Protein AF-A0A3E0B130-F1 (afdb_monomer_lite)

Sequence (179 aa):
MNNFLEVFNDELKKVQNEEQDESSQIQHDDNYLEEIERDLGKISEIYEPLIEVIKQKFDNTAEIKSPKDYKVEEEITINYKDSTAISYQLQKNKVSSNVPAAYRIRIGGKLQLPDMLVQTNDNGNYYYFEDKHTSAADTDKDDLVGIPYQDKDGVVESNQFDKVLEKHIGRLARYIGKR

Foldseek 3Di:
DDPVVVVVVVVVVVVVVVVVCVPPPPPPDPPCQQVVQVLVLCLCVVCVVVQVVCCVPFNVPWDWDDDNRGHAQGKIFTDDPRWTQKMWHKHPDQDPDPDQFRTWIDIDTDLQFFIKTWHADPVGDIAIWGDLVSRPDPVVNVVTLDDADADPVGGPDRPSSVVSVVVVVVSVVVVRVVD

Organism: NCBI:txid157227

pLDDT: mean 76.85, std 17.75, range [34.62, 97.75]

Structure (mmCIF, N/CA/C/O backbone):
data_AF-A0A3E0B130-F1
#
_entry.id   AF-A0A3E0B130-F1
#
loop_
_atom_site.group_PDB
_atom_site.id
_atom_site.type_symbol
_atom_site.label_atom_id
_atom_site.label_alt_id
_atom_site.label_comp_id
_atom_site.label_asym_id
_atom_site.label_entity_id
_atom_site.label_seq_id
_atom_site.pdbx_PDB_ins_code
_atom_site.Cartn_x
_atom_site.Cartn_y
_atom_site.Cartn_z
_atom_site.occupancy
_atom_site.B_iso_or_equiv
_atom_site.auth_seq_id
_atom_site.auth_comp_id
_atom_site.auth_asym_id
_atom_site.auth_atom_id
_atom_site.pdbx_PDB_model_num
ATOM 1 N N . MET A 1 1 ? 15.660 -22.558 -56.988 1.00 41.62 1 MET A N 1
ATOM 2 C CA . MET A 1 1 ? 16.522 -22.552 -55.787 1.00 41.62 1 MET A CA 1
ATOM 3 C C . MET A 1 1 ? 15.576 -22.350 -54.608 1.00 41.62 1 MET A C 1
ATOM 5 O O . MET A 1 1 ? 14.732 -21.473 -54.706 1.00 41.62 1 MET A O 1
ATOM 9 N N . ASN A 1 2 ? 15.541 -23.277 -53.646 1.00 42.84 2 ASN A N 1
ATOM 10 C CA . ASN A 1 2 ? 14.397 -23.461 -52.738 1.00 42.84 2 ASN A CA 1
ATOM 11 C C . ASN A 1 2 ? 14.318 -22.378 -51.646 1.00 42.84 2 ASN A C 1
ATOM 13 O O . ASN A 1 2 ? 15.066 -22.462 -50.676 1.00 42.84 2 ASN A O 1
ATOM 17 N N . ASN A 1 3 ? 13.338 -21.468 -51.745 1.00 53.72 3 ASN A N 1
ATOM 18 C CA . ASN A 1 3 ? 12.971 -20.495 -50.696 1.00 53.72 3 ASN A CA 1
ATOM 19 C C . ASN A 1 3 ? 12.739 -21.143 -49.321 1.00 53.72 3 ASN A C 1
ATOM 21 O O . ASN A 1 3 ? 12.920 -20.503 -48.295 1.00 53.72 3 ASN A O 1
ATOM 25 N N . PHE A 1 4 ? 12.373 -22.426 -49.278 1.00 49.56 4 PHE A N 1
ATOM 26 C CA . PHE A 1 4 ? 12.203 -23.162 -48.024 1.00 49.56 4 PHE A CA 1
ATOM 27 C C . PHE A 1 4 ? 13.508 -23.343 -47.243 1.00 49.56 4 PHE A C 1
ATOM 29 O O . PHE A 1 4 ? 13.470 -23.376 -46.020 1.00 49.56 4 PHE A O 1
ATOM 36 N N . LEU A 1 5 ? 14.655 -23.441 -47.926 1.00 50.84 5 LEU A N 1
ATOM 37 C CA . LEU A 1 5 ? 15.952 -23.554 -47.257 1.00 50.84 5 LEU A CA 1
ATOM 38 C C . LEU A 1 5 ? 16.376 -22.212 -46.642 1.00 50.84 5 LEU A C 1
ATOM 40 O O . LEU A 1 5 ? 17.030 -22.186 -45.609 1.00 50.84 5 LEU A O 1
ATOM 44 N N . GLU A 1 6 ? 15.990 -21.108 -47.280 1.00 50.72 6 GLU A N 1
ATOM 45 C CA . GLU A 1 6 ? 16.254 -19.746 -46.816 1.00 50.72 6 GLU A CA 1
ATOM 46 C C . GLU A 1 6 ? 15.386 -19.416 -45.597 1.00 50.72 6 GLU A C 1
ATOM 48 O O . GLU A 1 6 ? 15.919 -19.032 -44.565 1.00 50.72 6 GLU A O 1
ATOM 53 N N . VAL A 1 7 ? 14.088 -19.741 -45.650 1.00 64.31 7 VAL A N 1
ATOM 54 C CA . VAL A 1 7 ? 13.176 -19.625 -44.498 1.00 64.31 7 VAL A CA 1
ATOM 55 C C . VAL A 1 7 ? 13.618 -20.518 -43.334 1.00 64.31 7 VAL A C 1
ATOM 57 O O . VAL A 1 7 ? 13.596 -20.084 -42.189 1.00 64.31 7 VAL A O 1
ATOM 60 N N . PHE A 1 8 ? 14.060 -21.751 -43.605 1.00 65.00 8 PHE A N 1
ATOM 61 C CA . PHE A 1 8 ? 14.569 -22.643 -42.560 1.00 65.00 8 PHE A CA 1
ATOM 62 C C . PHE A 1 8 ? 15.858 -22.111 -41.921 1.00 65.00 8 PHE A C 1
ATOM 64 O O . PHE A 1 8 ? 16.000 -22.180 -40.706 1.00 65.00 8 PHE A O 1
ATOM 71 N N . ASN A 1 9 ? 16.776 -21.547 -42.713 1.00 61.12 9 ASN A N 1
ATOM 72 C CA . ASN A 1 9 ? 18.003 -20.934 -42.198 1.00 61.12 9 ASN A CA 1
ATOM 73 C C . ASN A 1 9 ? 17.741 -19.618 -41.450 1.00 61.12 9 ASN A C 1
ATOM 75 O O . ASN A 1 9 ? 18.455 -19.328 -40.494 1.00 61.12 9 ASN A O 1
ATOM 79 N N . ASP A 1 10 ? 16.736 -18.839 -41.852 1.00 57.50 10 ASP A N 1
ATOM 80 C CA . ASP A 1 10 ? 16.339 -17.615 -41.151 1.00 57.50 10 ASP A CA 1
ATOM 81 C C . ASP A 1 10 ? 15.667 -17.930 -39.811 1.00 57.50 10 ASP A C 1
ATOM 83 O O . ASP A 1 10 ? 15.975 -17.281 -38.814 1.00 57.50 10 ASP A O 1
ATOM 87 N N . GLU A 1 11 ? 14.826 -18.966 -39.743 1.00 62.62 11 GLU A N 1
ATOM 88 C CA . GLU A 1 11 ? 14.267 -19.442 -38.471 1.00 62.62 11 GLU A CA 1
ATOM 89 C C . GLU A 1 11 ? 15.340 -20.091 -37.581 1.00 62.62 11 GLU A C 1
ATOM 91 O O . GLU A 1 11 ? 15.382 -19.823 -36.385 1.00 62.62 11 GLU A O 1
ATOM 96 N N . LEU A 1 12 ? 16.291 -20.849 -38.143 1.00 56.75 12 LEU A N 1
ATOM 97 C CA . LEU A 1 12 ? 17.446 -21.358 -37.387 1.00 56.75 12 LEU A CA 1
ATOM 98 C C . LEU A 1 12 ? 18.330 -20.236 -36.841 1.00 56.75 12 LEU A C 1
ATOM 100 O O . LEU A 1 12 ? 18.796 -20.343 -35.713 1.00 56.75 12 LEU A O 1
ATOM 104 N N . LYS A 1 13 ? 18.548 -19.159 -37.605 1.00 55.53 13 LYS A N 1
ATOM 105 C CA . LYS A 1 13 ? 19.265 -17.972 -37.121 1.00 55.53 13 LYS A CA 1
ATOM 106 C C . LYS A 1 13 ? 18.501 -17.247 -36.024 1.00 55.53 13 LYS A C 1
ATOM 108 O O . LYS A 1 13 ? 19.143 -16.761 -35.106 1.00 55.53 13 LYS A O 1
ATOM 113 N N . LYS A 1 14 ? 17.168 -17.171 -36.092 1.00 54.69 14 LYS A N 1
ATOM 114 C CA . LYS A 1 14 ? 16.361 -16.598 -35.004 1.00 54.69 14 LYS A CA 1
ATOM 115 C C . LYS A 1 14 ? 16.490 -17.422 -33.732 1.00 54.69 14 LYS A C 1
ATOM 117 O O . LYS A 1 14 ? 16.806 -16.848 -32.707 1.00 54.69 14 LYS A O 1
ATOM 122 N N . VAL A 1 15 ? 16.378 -18.747 -33.818 1.00 59.00 15 VAL A N 1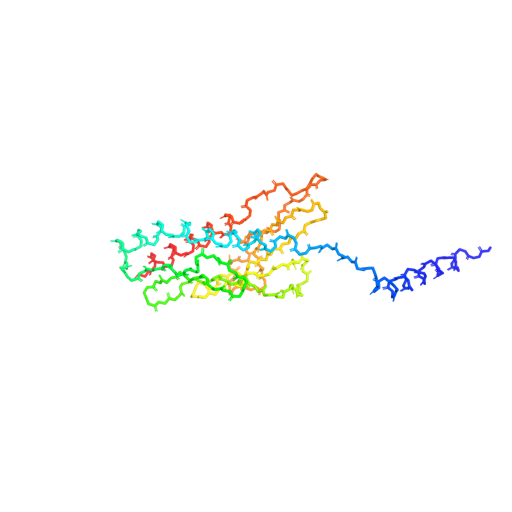
ATOM 123 C CA . VAL A 1 15 ? 16.518 -19.634 -32.649 1.00 59.00 15 VAL A CA 1
ATOM 124 C C . VAL A 1 15 ? 17.956 -19.638 -32.104 1.00 59.00 15 VAL A C 1
ATOM 126 O O . VAL A 1 15 ? 18.156 -19.605 -30.897 1.00 59.00 15 VAL A O 1
ATOM 129 N N . GLN A 1 16 ? 18.977 -19.608 -32.968 1.00 46.97 16 GLN A N 1
ATOM 130 C CA . GLN A 1 16 ? 20.384 -19.533 -32.540 1.00 46.97 16 GLN A CA 1
ATOM 131 C C . GLN A 1 16 ? 20.778 -18.155 -31.990 1.00 46.97 16 GLN A C 1
ATOM 133 O O . GLN A 1 16 ? 21.646 -18.087 -31.126 1.00 46.97 16 GLN A O 1
ATOM 138 N N . ASN A 1 17 ? 20.145 -17.075 -32.459 1.00 45.34 17 ASN A N 1
ATOM 139 C CA . ASN A 1 17 ? 20.300 -15.744 -31.874 1.00 45.34 17 ASN A CA 1
ATOM 140 C C . ASN A 1 17 ? 19.477 -15.599 -30.586 1.00 45.34 17 ASN A C 1
ATOM 142 O O . ASN A 1 17 ? 19.944 -14.942 -29.671 1.00 45.34 17 ASN A O 1
ATOM 146 N N . GLU A 1 18 ? 18.325 -16.261 -30.452 1.00 46.94 18 GLU A N 1
ATOM 147 C CA . GLU A 1 18 ? 17.565 -16.336 -29.193 1.00 46.94 18 GLU A CA 1
ATOM 148 C C . GLU A 1 18 ? 18.324 -17.130 -28.111 1.00 46.94 18 GLU A C 1
ATOM 150 O O . GLU A 1 18 ? 18.228 -16.792 -26.935 1.00 46.94 18 GLU A O 1
ATOM 155 N N . GLU A 1 19 ? 19.157 -18.109 -28.490 1.00 45.94 19 GLU A N 1
ATOM 156 C CA . GLU A 1 19 ? 20.073 -18.817 -27.575 1.00 45.94 19 GLU A CA 1
ATOM 157 C C . GLU A 1 19 ? 21.456 -18.136 -27.413 1.00 45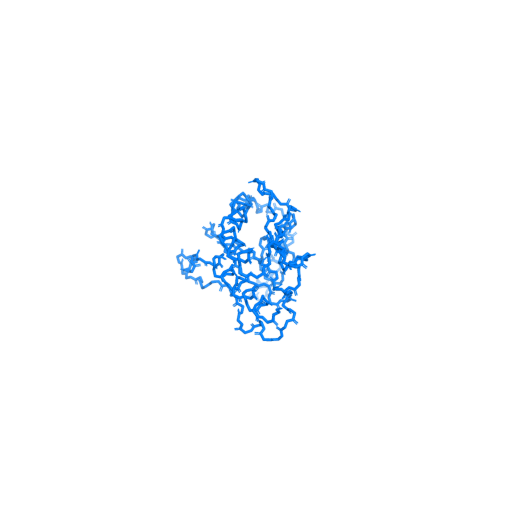.94 19 GLU A C 1
ATOM 159 O O . GLU A 1 19 ? 22.263 -18.574 -26.592 1.00 45.94 19 GLU A O 1
ATOM 164 N N . GLN A 1 20 ? 21.752 -17.053 -28.148 1.00 39.38 20 GLN A N 1
ATOM 165 C CA . GLN A 1 20 ? 22.976 -16.240 -27.977 1.00 39.38 20 GLN A CA 1
ATOM 166 C C . GLN A 1 20 ? 22.733 -14.800 -27.493 1.00 39.38 20 GLN A C 1
ATOM 168 O O . GLN A 1 20 ? 23.680 -14.151 -27.041 1.00 39.38 20 GLN A O 1
ATOM 173 N N . ASP A 1 21 ? 21.483 -14.336 -27.454 1.00 40.25 21 ASP A N 1
ATOM 174 C CA . ASP A 1 21 ? 21.069 -13.114 -26.755 1.00 40.25 21 ASP A CA 1
ATOM 175 C C . ASP A 1 21 ? 20.835 -13.337 -25.244 1.00 40.25 21 ASP A C 1
ATOM 177 O O . ASP A 1 21 ? 20.344 -12.454 -24.547 1.00 40.25 21 ASP A O 1
ATOM 181 N N . GLU A 1 22 ? 21.320 -14.451 -24.676 1.00 47.34 22 GLU A N 1
ATOM 182 C CA . GLU A 1 22 ? 21.560 -14.592 -23.226 1.00 47.34 22 GLU A CA 1
ATOM 183 C C . GLU A 1 22 ? 22.748 -13.745 -22.711 1.00 47.34 22 GLU A C 1
ATOM 185 O O . GLU A 1 22 ? 23.112 -13.812 -21.536 1.00 47.34 22 GLU A O 1
ATOM 190 N N . SER A 1 23 ? 23.357 -12.901 -23.551 1.00 41.91 23 SER A N 1
ATOM 191 C CA . SER A 1 23 ? 24.429 -11.984 -23.126 1.00 41.91 23 SER A CA 1
ATOM 192 C C . SER A 1 23 ? 24.233 -10.518 -23.509 1.00 41.91 23 SER A C 1
ATOM 194 O O . SER A 1 23 ? 25.097 -9.687 -23.217 1.00 41.91 23 SER A O 1
ATOM 196 N N . SER A 1 24 ? 23.067 -10.157 -24.041 1.00 34.62 24 SER A N 1
ATOM 197 C CA . SER A 1 24 ? 22.668 -8.758 -24.142 1.00 34.62 24 SER A CA 1
ATOM 198 C C . SER A 1 24 ? 22.059 -8.360 -22.803 1.00 34.62 24 SER A C 1
ATOM 200 O O . SER A 1 24 ? 20.857 -8.467 -22.577 1.00 34.62 24 SER A O 1
ATOM 202 N N . GLN A 1 25 ? 22.932 -7.944 -21.881 1.00 40.31 25 GLN A N 1
ATOM 203 C CA . GLN A 1 25 ? 22.560 -7.151 -20.719 1.00 40.31 25 GLN A CA 1
ATOM 204 C C . GLN A 1 25 ? 21.593 -6.050 -21.169 1.00 40.31 25 GLN A C 1
ATOM 206 O O . GLN A 1 25 ? 22.017 -4.988 -21.624 1.00 40.31 25 GLN A O 1
ATOM 211 N N . ILE A 1 26 ? 20.293 -6.261 -20.981 1.00 38.09 26 ILE A N 1
ATOM 212 C CA . ILE A 1 26 ? 19.384 -5.145 -20.777 1.00 38.09 26 ILE A CA 1
ATOM 213 C C . ILE A 1 26 ? 19.736 -4.617 -19.383 1.00 38.09 26 ILE A C 1
ATOM 215 O O . ILE A 1 26 ? 19.103 -4.937 -18.379 1.00 38.09 26 ILE A O 1
ATOM 219 N N . GLN A 1 27 ? 20.812 -3.829 -19.326 1.00 34.97 27 GLN A N 1
ATOM 220 C CA . GLN A 1 27 ? 20.980 -2.764 -18.348 1.00 34.97 27 GLN A CA 1
ATOM 221 C C . GLN A 1 27 ? 19.870 -1.734 -18.608 1.00 34.97 27 GLN A C 1
ATOM 223 O O . GLN A 1 27 ? 20.116 -0.636 -19.092 1.00 34.97 27 GLN A O 1
ATOM 228 N N . HIS A 1 28 ? 18.619 -2.091 -18.330 1.00 40.19 28 HIS A N 1
ATOM 229 C CA . HIS A 1 28 ? 17.686 -1.085 -17.858 1.00 40.19 28 HIS A CA 1
ATOM 230 C C . HIS A 1 28 ? 17.883 -1.067 -16.354 1.00 40.19 28 HIS A C 1
ATOM 232 O O . HIS A 1 28 ? 17.372 -1.931 -15.639 1.00 40.19 28 HIS A O 1
ATOM 238 N N . ASP A 1 29 ? 18.753 -0.140 -15.942 1.00 42.09 29 ASP A N 1
ATOM 239 C CA . ASP A 1 29 ? 18.993 0.246 -14.559 1.00 42.09 29 ASP A CA 1
ATOM 240 C C . ASP A 1 29 ? 17.698 0.170 -13.749 1.00 42.09 29 ASP A C 1
ATOM 242 O O . ASP A 1 29 ? 16.627 0.578 -14.208 1.00 42.09 29 ASP A O 1
ATOM 246 N N . ASP A 1 30 ? 17.825 -0.346 -12.531 1.00 54.00 30 ASP A N 1
ATOM 247 C CA . ASP A 1 30 ? 16.811 -0.396 -11.480 1.00 54.00 30 ASP A CA 1
ATOM 248 C C . ASP A 1 30 ? 16.406 1.023 -11.014 1.00 54.00 30 ASP A C 1
ATOM 250 O O . ASP A 1 30 ? 16.545 1.381 -9.848 1.00 54.00 30 ASP A O 1
ATOM 254 N N . ASN A 1 31 ? 15.921 1.860 -11.932 1.00 64.50 31 ASN A N 1
ATOM 255 C CA . ASN A 1 31 ? 15.886 3.316 -11.792 1.00 64.50 31 ASN A CA 1
ATOM 256 C C . ASN A 1 31 ? 14.533 3.876 -11.320 1.00 64.50 31 ASN A C 1
ATOM 258 O O . ASN A 1 31 ? 14.314 5.074 -11.432 1.00 64.50 31 ASN A O 1
ATOM 262 N N . TYR A 1 32 ? 13.616 3.019 -10.851 1.00 79.00 32 TYR A N 1
ATOM 263 C CA . TYR A 1 32 ? 12.341 3.444 -10.244 1.00 79.00 32 TYR A CA 1
ATOM 264 C C . TYR A 1 32 ? 12.165 2.960 -8.807 1.00 79.00 32 TYR A C 1
ATOM 266 O O . TYR A 1 32 ? 11.128 3.212 -8.199 1.00 79.00 32 TYR A O 1
ATOM 274 N N . LEU A 1 33 ? 13.132 2.218 -8.255 1.00 86.00 33 LEU A N 1
ATOM 275 C CA . LEU A 1 33 ? 12.994 1.676 -6.905 1.00 86.00 33 LEU A CA 1
ATOM 276 C C . LEU A 1 33 ? 12.857 2.802 -5.876 1.00 86.00 33 LEU A C 1
ATOM 278 O O . LEU A 1 33 ? 11.989 2.730 -5.013 1.00 86.00 33 LEU A O 1
ATOM 282 N N . GLU A 1 34 ? 13.671 3.852 -5.996 1.00 88.25 34 GLU A N 1
ATOM 283 C CA . GLU A 1 34 ? 13.630 5.001 -5.089 1.00 88.25 34 GLU A CA 1
ATOM 284 C C . GLU A 1 34 ? 12.319 5.786 -5.211 1.00 88.25 34 GLU A C 1
ATOM 286 O O . GLU A 1 34 ? 11.783 6.271 -4.212 1.00 88.25 34 GLU A O 1
ATOM 291 N N . GLU A 1 35 ? 11.779 5.912 -6.421 1.00 88.88 35 GLU A N 1
ATOM 292 C CA . GLU A 1 35 ? 10.482 6.525 -6.684 1.00 88.88 35 GLU A CA 1
ATOM 293 C C . GLU A 1 35 ? 9.347 5.701 -6.073 1.00 88.88 35 GLU A C 1
ATOM 295 O O . GLU A 1 35 ? 8.502 6.259 -5.376 1.00 88.88 35 GLU A O 1
ATOM 300 N N . ILE A 1 36 ? 9.363 4.377 -6.253 1.00 90.12 36 ILE A N 1
ATOM 301 C CA . ILE A 1 36 ? 8.359 3.470 -5.685 1.00 90.12 36 ILE A CA 1
ATOM 302 C C . ILE A 1 36 ? 8.435 3.470 -4.154 1.00 90.12 36 ILE A C 1
ATOM 304 O O . ILE A 1 36 ? 7.399 3.514 -3.493 1.00 90.12 36 ILE A O 1
ATOM 308 N N . GLU A 1 37 ? 9.640 3.451 -3.576 1.00 92.94 37 GLU A N 1
ATOM 309 C CA . GLU A 1 37 ? 9.848 3.590 -2.131 1.00 92.94 37 GLU A CA 1
ATOM 310 C C . GLU A 1 37 ? 9.281 4.917 -1.611 1.00 92.94 37 GLU A C 1
ATOM 312 O O . GLU A 1 37 ? 8.609 4.945 -0.580 1.00 92.94 37 GLU A O 1
ATOM 317 N N . ARG A 1 38 ? 9.495 6.015 -2.346 1.00 92.44 38 ARG A N 1
ATOM 318 C CA . ARG A 1 38 ? 8.956 7.335 -2.000 1.00 92.44 38 ARG A CA 1
ATOM 319 C C . ARG A 1 38 ? 7.436 7.374 -2.077 1.00 92.44 38 ARG A C 1
ATOM 321 O O . ARG A 1 38 ? 6.810 7.955 -1.196 1.00 92.44 38 ARG A O 1
ATOM 328 N N . ASP A 1 39 ? 6.846 6.783 -3.107 1.00 92.56 39 ASP A N 1
ATOM 329 C CA . ASP A 1 39 ? 5.394 6.727 -3.261 1.00 92.56 39 ASP A CA 1
ATOM 330 C C . ASP A 1 39 ? 4.746 5.886 -2.160 1.00 92.56 39 ASP A C 1
ATOM 332 O O . ASP A 1 39 ? 3.776 6.329 -1.544 1.00 92.56 39 ASP A O 1
ATOM 336 N N . LEU A 1 40 ? 5.335 4.741 -1.806 1.00 94.44 40 LEU A N 1
ATOM 337 C CA . LEU A 1 40 ? 4.909 3.965 -0.638 1.00 94.44 40 LEU A CA 1
ATOM 338 C C . LEU A 1 40 ? 5.069 4.752 0.665 1.00 94.44 40 LEU A C 1
ATOM 340 O O . LEU A 1 40 ? 4.174 4.717 1.506 1.00 94.44 40 LEU A O 1
ATOM 344 N N . GLY A 1 41 ? 6.149 5.522 0.806 1.00 92.94 41 GLY A N 1
ATOM 345 C CA . GLY A 1 41 ? 6.363 6.418 1.942 1.00 92.94 41 GLY A CA 1
ATOM 346 C C . GLY A 1 41 ? 5.245 7.450 2.140 1.00 92.94 41 GLY A C 1
ATOM 347 O O . GLY A 1 41 ? 4.984 7.835 3.274 1.00 92.94 41 GLY A O 1
ATOM 348 N N . LYS A 1 42 ? 4.522 7.844 1.082 1.00 93.75 42 LYS A N 1
ATOM 349 C CA . LYS A 1 42 ? 3.376 8.774 1.172 1.00 93.75 42 LYS A CA 1
ATOM 350 C C . LYS A 1 42 ? 2.093 8.124 1.696 1.00 93.75 42 LYS A C 1
ATOM 352 O O . LYS A 1 42 ? 1.140 8.835 2.015 1.00 93.75 42 LYS A O 1
ATOM 357 N N . ILE A 1 43 ? 2.025 6.792 1.803 1.00 94.25 43 ILE A N 1
ATOM 358 C CA . ILE A 1 43 ? 0.834 6.105 2.331 1.00 94.25 43 ILE A CA 1
ATOM 359 C C . ILE A 1 43 ? 0.524 6.590 3.752 1.00 94.25 43 ILE A C 1
ATOM 361 O O . ILE A 1 43 ? -0.649 6.757 4.089 1.00 94.25 43 ILE A O 1
ATOM 365 N N . SER A 1 44 ? 1.543 6.859 4.575 1.00 92.94 44 SER A N 1
ATOM 366 C CA . SER A 1 44 ? 1.334 7.421 5.913 1.00 92.94 44 SER A CA 1
ATOM 367 C C . SER A 1 44 ? 0.594 8.752 5.864 1.00 92.94 44 SER A C 1
ATOM 369 O O . SER A 1 44 ? -0.443 8.883 6.507 1.00 92.94 44 SER A O 1
ATOM 371 N N . GLU A 1 45 ? 1.048 9.686 5.032 1.00 92.44 45 GLU A N 1
ATOM 372 C CA . GLU A 1 45 ? 0.452 11.018 4.876 1.00 92.44 45 GLU A CA 1
ATOM 373 C C . GLU A 1 45 ? -1.018 10.948 4.434 1.00 92.44 45 GLU A C 1
ATOM 375 O O . GLU A 1 45 ? -1.857 11.720 4.901 1.00 92.44 45 GLU A O 1
ATOM 380 N N . ILE A 1 46 ? -1.352 9.986 3.568 1.00 92.19 46 ILE A N 1
ATOM 381 C CA . ILE A 1 46 ? -2.722 9.764 3.086 1.00 92.19 46 ILE A CA 1
ATOM 382 C C . ILE A 1 46 ? -3.619 9.203 4.202 1.00 92.19 46 ILE A C 1
ATOM 384 O O . ILE A 1 46 ? -4.774 9.614 4.348 1.00 92.19 46 ILE A O 1
ATOM 388 N N . TYR A 1 47 ? -3.114 8.256 4.996 1.00 92.38 47 TYR A N 1
ATOM 389 C CA . TYR A 1 47 ? -3.911 7.549 6.002 1.00 92.38 47 TYR A CA 1
ATOM 390 C C . TYR A 1 47 ? -3.951 8.237 7.369 1.00 92.38 47 TYR A C 1
ATOM 392 O O . TYR A 1 47 ? -4.932 8.057 8.088 1.00 92.38 47 TYR A O 1
ATOM 400 N N . GLU A 1 48 ? -2.952 9.034 7.743 1.00 92.94 48 GLU A N 1
ATOM 401 C CA . GLU A 1 48 ? -2.907 9.783 9.007 1.00 92.94 48 GLU A CA 1
ATOM 402 C C . GLU A 1 48 ? -4.201 10.561 9.318 1.00 92.94 48 GLU A C 1
ATOM 404 O O . GLU A 1 48 ? -4.800 10.313 10.372 1.00 92.94 48 GLU A O 1
ATOM 409 N N . PRO A 1 49 ? -4.723 11.434 8.429 1.00 92.75 49 PRO A N 1
ATOM 410 C CA . PRO A 1 49 ? -5.969 12.150 8.706 1.00 92.75 49 PRO A CA 1
ATOM 411 C C . PRO A 1 49 ? -7.177 11.208 8.835 1.00 92.75 49 PRO A C 1
ATOM 413 O O . PRO A 1 49 ? -8.103 11.488 9.599 1.00 92.75 49 PRO A O 1
ATOM 416 N N . LEU A 1 50 ? -7.176 10.072 8.129 1.00 92.06 50 LEU A N 1
ATOM 417 C CA . LEU A 1 50 ? -8.236 9.065 8.226 1.00 92.06 50 LEU A CA 1
ATOM 418 C C . LEU A 1 50 ? -8.195 8.349 9.576 1.00 92.06 50 LEU A C 1
ATOM 420 O O . LEU A 1 50 ? -9.238 8.161 10.202 1.00 92.06 50 LEU A O 1
ATOM 424 N N . ILE A 1 51 ? -6.999 7.987 10.042 1.00 92.81 51 ILE A N 1
ATOM 425 C CA . ILE A 1 51 ? -6.781 7.375 11.353 1.00 92.81 51 ILE A CA 1
ATOM 426 C C . ILE A 1 51 ? -7.283 8.292 12.464 1.00 92.81 51 ILE A C 1
ATOM 428 O O . ILE A 1 51 ? -7.976 7.817 13.361 1.00 92.81 51 ILE A O 1
ATOM 432 N N . GLU A 1 52 ? -7.031 9.599 12.390 1.00 92.12 52 GLU A N 1
ATOM 433 C CA . GLU A 1 52 ? -7.542 10.542 13.390 1.00 92.12 52 GLU A CA 1
ATOM 434 C C . GLU A 1 52 ? -9.076 10.593 13.421 1.00 92.12 52 GLU A C 1
ATOM 436 O O . GLU A 1 52 ? -9.683 10.580 14.496 1.00 92.12 52 GLU A O 1
ATOM 441 N N . VAL A 1 53 ? -9.738 10.545 12.261 1.00 92.06 53 VAL A N 1
ATOM 442 C CA . VAL A 1 53 ? -11.206 10.428 12.206 1.00 92.06 53 VAL A CA 1
ATOM 443 C C . VAL A 1 53 ? -11.681 9.107 12.816 1.00 92.06 53 VAL A C 1
ATOM 445 O O . VAL A 1 53 ? -12.681 9.089 13.541 1.00 92.06 53 VAL A O 1
ATOM 448 N N . ILE A 1 54 ? -10.974 8.003 12.554 1.00 90.19 54 ILE A N 1
ATOM 449 C CA . ILE A 1 54 ? -11.308 6.685 13.106 1.00 90.19 54 ILE A CA 1
ATOM 450 C C . ILE A 1 54 ? -11.169 6.691 14.631 1.00 90.19 54 ILE A C 1
ATOM 452 O O . ILE A 1 54 ? -12.097 6.254 15.316 1.00 90.19 54 ILE A O 1
ATOM 456 N N . LYS A 1 55 ? -10.083 7.262 15.163 1.00 92.06 55 LYS A N 1
ATOM 457 C CA . LYS A 1 55 ? -9.856 7.420 16.606 1.00 92.06 55 LYS A CA 1
ATOM 458 C C . LYS A 1 55 ? -10.961 8.192 17.301 1.00 92.06 55 LYS A C 1
ATOM 460 O O . LYS A 1 55 ? -11.418 7.789 18.366 1.00 92.06 55 LYS A O 1
ATOM 465 N N . GLN A 1 56 ? -11.404 9.288 16.693 1.00 91.06 56 GLN A N 1
ATOM 466 C CA . GLN A 1 56 ? -12.429 10.148 17.279 1.00 91.06 56 GLN A CA 1
ATOM 467 C C . GLN A 1 56 ? -13.821 9.510 17.278 1.00 91.06 56 GLN A C 1
ATOM 469 O O . GLN A 1 56 ? -14.610 9.773 18.184 1.00 91.06 56 GLN A O 1
ATOM 474 N N . LYS A 1 57 ? -14.151 8.721 16.248 1.00 90.44 57 LYS A N 1
ATOM 475 C CA . LYS A 1 57 ? -15.535 8.280 16.001 1.00 90.44 57 LYS A CA 1
ATOM 476 C C . LYS A 1 57 ? -15.797 6.801 16.254 1.00 90.44 57 LYS A C 1
ATOM 478 O O . LYS A 1 57 ? -16.953 6.444 16.463 1.00 90.44 57 LYS A O 1
ATOM 483 N N . PHE A 1 58 ? -14.776 5.951 16.199 1.00 89.44 58 PHE A N 1
ATOM 484 C CA . PHE A 1 58 ? -14.960 4.499 16.182 1.00 89.44 58 PHE A CA 1
ATOM 485 C C . PHE A 1 58 ? -14.057 3.763 17.170 1.00 89.44 58 PHE A C 1
ATOM 487 O O . PHE A 1 58 ? -14.558 2.930 17.921 1.00 89.44 58 PHE A O 1
ATOM 494 N N . ASP A 1 59 ? -12.747 4.020 17.150 1.00 88.12 59 ASP A N 1
ATOM 495 C CA . ASP A 1 59 ? -11.776 3.268 17.952 1.00 88.12 59 ASP A CA 1
ATOM 496 C C . ASP A 1 59 ? -10.483 4.059 18.177 1.00 88.12 59 ASP A C 1
ATOM 498 O O . ASP A 1 59 ? -9.706 4.259 17.243 1.00 88.12 59 ASP A O 1
ATOM 502 N N . ASN A 1 60 ? -10.230 4.455 19.425 1.00 90.62 60 ASN A N 1
ATOM 503 C CA . ASN A 1 60 ? -9.060 5.239 19.811 1.00 90.62 60 ASN A CA 1
ATOM 504 C C . ASN A 1 60 ? -7.722 4.481 19.723 1.00 90.62 60 ASN A C 1
ATOM 506 O O . ASN A 1 60 ? -6.683 5.130 19.850 1.00 90.62 60 ASN A O 1
ATOM 510 N N . THR A 1 61 ? -7.725 3.160 19.500 1.00 92.25 61 THR A N 1
ATOM 511 C CA . THR A 1 61 ? -6.504 2.368 19.268 1.00 92.25 61 THR A CA 1
ATOM 512 C C . THR A 1 61 ? -6.131 2.255 17.790 1.00 92.25 61 THR A C 1
ATOM 514 O O . THR A 1 61 ? -5.070 1.719 17.472 1.00 92.25 61 THR A O 1
ATOM 517 N N . ALA A 1 62 ? -6.959 2.779 16.876 1.00 94.00 62 ALA A N 1
ATOM 518 C CA . ALA A 1 62 ? -6.617 2.831 15.460 1.00 94.00 62 ALA A CA 1
ATOM 519 C C . ALA A 1 62 ? -5.300 3.586 15.248 1.00 94.00 62 ALA A C 1
ATOM 521 O O . ALA A 1 62 ? -5.085 4.656 15.813 1.00 94.00 62 ALA A O 1
ATOM 522 N N . GLU A 1 63 ? -4.412 3.047 14.423 1.00 96.19 63 GLU A N 1
ATOM 523 C CA . GLU A 1 63 ? -3.085 3.618 14.203 1.00 96.19 63 GLU A CA 1
ATOM 524 C C . GLU A 1 63 ? -2.566 3.265 12.811 1.00 96.19 63 GLU A C 1
ATOM 526 O O . GLU A 1 63 ? -2.965 2.265 12.209 1.00 96.19 63 GLU A O 1
ATOM 531 N N . ILE A 1 64 ? -1.631 4.077 12.329 1.00 95.56 64 ILE A N 1
ATOM 532 C CA . ILE A 1 64 ? -0.756 3.724 11.221 1.00 95.56 64 ILE A CA 1
ATOM 533 C C . ILE A 1 64 ? 0.666 3.594 11.759 1.00 95.56 64 ILE A C 1
ATOM 535 O O . ILE A 1 64 ? 1.142 4.466 12.486 1.00 95.56 64 ILE A O 1
ATOM 539 N N . LYS A 1 65 ? 1.340 2.495 11.422 1.00 96.25 65 LYS A N 1
ATOM 540 C CA . LYS A 1 65 ? 2.772 2.321 11.672 1.00 96.25 65 LYS A CA 1
ATOM 541 C C . LYS A 1 65 ? 3.483 2.320 10.334 1.00 96.25 65 LYS A C 1
ATOM 543 O O . LYS A 1 65 ? 3.188 1.479 9.490 1.00 96.25 65 LYS A O 1
ATOM 548 N N . SER A 1 66 ? 4.406 3.256 10.173 1.00 94.62 66 SER A N 1
ATOM 549 C CA . SER A 1 66 ? 5.248 3.389 8.991 1.00 94.62 66 SER A CA 1
ATOM 550 C C . SER A 1 66 ? 6.677 3.708 9.429 1.00 94.62 66 SER A C 1
ATOM 552 O O . SER A 1 66 ? 6.849 4.472 10.387 1.00 94.62 66 SER A O 1
ATOM 554 N N . PRO A 1 67 ? 7.705 3.167 8.755 1.00 92.12 67 PRO A N 1
ATOM 555 C CA . PRO A 1 67 ? 9.050 3.724 8.838 1.00 92.12 67 PRO A CA 1
ATOM 556 C C . PRO A 1 67 ? 9.044 5.181 8.351 1.00 92.12 67 PRO A C 1
ATOM 558 O O . PRO A 1 67 ? 8.183 5.589 7.568 1.00 92.12 67 PRO A O 1
ATOM 561 N N . LYS A 1 68 ? 10.002 5.975 8.843 1.00 85.50 68 LYS A N 1
ATOM 562 C CA . LYS A 1 68 ? 10.145 7.390 8.468 1.00 85.50 68 LYS A CA 1
ATOM 563 C C . LYS A 1 68 ? 10.593 7.549 7.014 1.00 85.50 68 LYS A C 1
ATOM 565 O O . LYS A 1 68 ? 10.074 8.400 6.307 1.00 85.50 68 LYS A O 1
ATOM 570 N N . ASP A 1 69 ? 11.547 6.720 6.607 1.00 90.81 69 ASP A N 1
ATOM 571 C CA . ASP A 1 69 ? 12.114 6.685 5.266 1.00 90.81 69 ASP A CA 1
ATOM 572 C C . ASP A 1 69 ? 11.914 5.261 4.743 1.00 90.81 69 ASP A C 1
ATOM 574 O O . ASP A 1 69 ? 12.757 4.401 4.979 1.00 90.81 69 ASP A O 1
ATOM 578 N N . TYR A 1 70 ? 10.757 5.003 4.125 1.00 93.25 70 TYR A N 1
ATOM 579 C CA . TYR A 1 70 ? 10.357 3.656 3.713 1.00 93.25 70 TYR A CA 1
ATOM 580 C C . TYR A 1 70 ? 11.368 3.019 2.754 1.00 93.25 70 TYR A C 1
ATOM 582 O O . TYR A 1 70 ? 11.777 3.641 1.770 1.00 93.25 70 TYR A O 1
ATOM 590 N N . LYS A 1 71 ? 11.726 1.763 3.027 1.00 93.25 71 LYS A N 1
ATOM 591 C CA . LYS A 1 71 ? 12.601 0.925 2.205 1.00 93.25 71 LYS A CA 1
ATOM 592 C C . LYS A 1 71 ? 11.975 -0.413 1.851 1.00 93.25 71 LYS A C 1
ATOM 594 O O . LYS A 1 71 ? 11.055 -0.898 2.505 1.00 93.25 71 LYS A O 1
ATOM 599 N N . VAL A 1 72 ? 12.492 -1.024 0.787 1.00 89.75 72 VAL A N 1
ATOM 600 C CA . VAL A 1 72 ? 12.103 -2.377 0.376 1.00 89.75 72 VAL A CA 1
ATOM 601 C C . VAL A 1 72 ? 12.142 -3.360 1.554 1.00 89.75 72 VAL A C 1
ATOM 603 O O . VAL A 1 72 ? 13.005 -3.272 2.423 1.00 89.75 72 VAL A O 1
ATOM 606 N N . GLU A 1 73 ? 11.201 -4.304 1.579 1.00 90.00 73 GLU A N 1
ATOM 607 C CA . GLU A 1 73 ? 10.963 -5.262 2.671 1.00 90.00 73 GLU A CA 1
ATOM 608 C C . GLU A 1 73 ? 10.452 -4.653 3.992 1.00 90.00 73 GLU A C 1
ATOM 610 O O . GLU A 1 73 ? 9.972 -5.406 4.843 1.00 90.00 73 GLU A O 1
ATOM 615 N N . GLU A 1 74 ? 10.449 -3.328 4.166 1.00 94.88 74 GLU A N 1
ATOM 616 C CA . GLU A 1 74 ? 9.765 -2.696 5.296 1.00 94.88 74 GLU A CA 1
ATOM 617 C C . GLU A 1 74 ? 8.243 -2.747 5.121 1.00 94.88 74 GLU A C 1
ATOM 619 O O . GLU A 1 74 ? 7.711 -2.865 4.012 1.00 94.88 74 GLU A O 1
ATOM 624 N N . GLU A 1 75 ? 7.519 -2.671 6.235 1.00 95.88 75 GLU A N 1
ATOM 625 C CA . GLU A 1 75 ? 6.066 -2.806 6.256 1.00 95.88 75 GLU A CA 1
ATOM 626 C C . GLU A 1 75 ? 5.400 -1.523 6.760 1.00 95.88 75 GLU A C 1
ATOM 628 O O . GLU A 1 75 ? 5.763 -0.978 7.805 1.00 95.88 75 GLU A O 1
ATOM 633 N N . ILE A 1 76 ? 4.381 -1.072 6.029 1.00 97.50 76 ILE A N 1
ATOM 634 C CA . ILE A 1 76 ? 3.433 -0.051 6.483 1.00 97.50 76 ILE A CA 1
ATOM 635 C C . ILE A 1 76 ? 2.163 -0.777 6.910 1.00 97.50 76 ILE A C 1
ATOM 637 O O . ILE A 1 76 ? 1.607 -1.550 6.133 1.00 97.50 76 ILE A O 1
ATOM 641 N N . THR A 1 77 ? 1.677 -0.535 8.128 1.00 97.75 77 THR A N 1
ATOM 642 C CA . THR A 1 77 ? 0.478 -1.204 8.660 1.00 97.75 77 THR A CA 1
ATOM 643 C C . THR A 1 77 ? -0.580 -0.205 9.095 1.00 97.75 77 THR A C 1
ATOM 645 O O . THR A 1 77 ? -0.283 0.798 9.740 1.00 97.75 77 THR A O 1
ATOM 648 N N . ILE A 1 78 ? -1.833 -0.509 8.763 1.00 97.31 78 ILE A N 1
ATOM 649 C CA . ILE A 1 78 ? -3.025 0.220 9.186 1.00 97.31 78 ILE A CA 1
ATOM 650 C C . ILE A 1 78 ? -3.780 -0.688 10.146 1.00 97.31 78 ILE A C 1
ATOM 652 O O . ILE A 1 78 ? -4.352 -1.706 9.740 1.00 97.31 78 ILE A O 1
ATOM 656 N N . ASN A 1 79 ? -3.770 -0.333 11.427 1.00 96.69 79 ASN A N 1
ATOM 657 C CA . ASN A 1 79 ? -4.338 -1.138 12.499 1.00 96.69 79 ASN A CA 1
ATOM 658 C C . ASN A 1 79 ? -5.686 -0.568 12.961 1.00 96.69 79 ASN A C 1
ATOM 660 O O . ASN A 1 79 ? -5.882 0.642 13.047 1.00 96.69 79 ASN A O 1
ATOM 664 N N . TYR A 1 80 ? -6.621 -1.467 13.264 1.00 93.62 80 TYR A N 1
ATOM 665 C CA . TYR A 1 80 ? -7.956 -1.170 13.780 1.00 93.62 80 TYR A CA 1
ATOM 666 C C . TYR A 1 80 ? -8.424 -2.304 14.703 1.00 93.62 80 TYR A C 1
ATOM 668 O O . TYR A 1 80 ? -8.302 -3.482 14.333 1.00 93.62 80 TYR A O 1
ATOM 676 N N . LYS A 1 81 ? -8.978 -1.971 15.880 1.00 90.00 81 LYS A N 1
ATOM 677 C CA . LYS A 1 81 ? -9.388 -2.929 16.923 1.00 90.00 81 LYS A CA 1
ATOM 678 C C . LYS A 1 81 ? -8.299 -3.975 17.191 1.00 90.00 81 LYS A C 1
ATOM 680 O O . LYS A 1 81 ? -8.530 -5.174 17.021 1.00 90.00 81 LYS A O 1
ATOM 685 N N . ASP A 1 82 ? -7.092 -3.492 17.494 1.00 84.81 82 ASP A N 1
ATOM 686 C CA . ASP A 1 82 ? -5.895 -4.284 17.831 1.00 84.81 82 ASP A CA 1
ATOM 687 C C . ASP A 1 82 ? -5.460 -5.296 16.758 1.00 84.81 82 ASP A C 1
ATOM 689 O O . ASP A 1 82 ? -4.843 -6.325 17.041 1.00 84.81 82 ASP A O 1
ATOM 693 N N . SER A 1 83 ? -5.801 -5.040 15.494 1.00 92.38 83 SER A N 1
ATOM 694 C CA . SER A 1 83 ? -5.430 -5.919 14.389 1.00 92.38 83 SER A CA 1
ATOM 695 C C . SER A 1 83 ? -5.110 -5.157 13.118 1.00 92.38 83 SER A C 1
ATOM 697 O O . SER A 1 83 ? -5.709 -4.122 12.842 1.00 92.38 83 SER A O 1
ATOM 699 N N . THR A 1 84 ? -4.212 -5.707 12.308 1.00 96.19 84 THR A N 1
ATOM 700 C CA . THR A 1 84 ? -3.848 -5.131 11.014 1.00 96.19 84 THR A CA 1
ATOM 701 C C . THR A 1 84 ? -4.979 -5.319 10.008 1.00 96.19 84 THR A C 1
ATOM 703 O O . THR A 1 84 ? -5.295 -6.434 9.580 1.00 96.19 84 THR A O 1
ATOM 706 N N . ALA A 1 85 ? -5.627 -4.212 9.652 1.00 94.06 85 ALA A N 1
ATOM 707 C CA . ALA A 1 85 ? -6.664 -4.182 8.633 1.00 94.06 85 ALA A CA 1
ATOM 708 C C . ALA A 1 85 ? -6.042 -4.297 7.237 1.00 94.06 85 ALA A C 1
ATOM 710 O O . ALA A 1 85 ? -6.518 -5.096 6.430 1.00 94.06 85 ALA A O 1
ATOM 711 N N . ILE A 1 86 ? -4.968 -3.538 7.000 1.00 95.94 86 ILE A N 1
ATOM 712 C CA . ILE A 1 86 ? -4.202 -3.508 5.751 1.00 95.94 86 ILE A CA 1
ATOM 713 C C . ILE A 1 86 ? -2.717 -3.433 6.100 1.00 95.94 86 ILE A C 1
ATOM 715 O O . ILE A 1 86 ? -2.347 -2.699 7.021 1.00 95.94 86 ILE A O 1
ATOM 719 N N . SER A 1 87 ? -1.873 -4.142 5.358 1.00 97.06 87 SER A N 1
ATOM 720 C CA . SER A 1 87 ? -0.439 -3.859 5.327 1.00 97.06 87 SER A CA 1
ATOM 721 C C . SER A 1 87 ? 0.106 -3.783 3.910 1.00 97.06 87 SER A C 1
ATOM 723 O O . SER A 1 87 ? -0.465 -4.386 3.006 1.00 97.06 87 SER A O 1
ATOM 725 N N . TYR A 1 88 ? 1.188 -3.028 3.728 1.00 97.31 88 TYR A N 1
ATOM 726 C CA . TYR A 1 88 ? 1.879 -2.830 2.456 1.00 97.31 88 TYR A CA 1
ATOM 727 C C . TYR A 1 88 ? 3.360 -3.172 2.617 1.00 97.31 88 TYR A C 1
ATOM 729 O O . TYR A 1 88 ? 4.012 -2.644 3.519 1.00 97.31 88 TYR A O 1
ATOM 737 N N . GLN A 1 89 ? 3.890 -4.025 1.737 1.00 95.94 89 GLN A N 1
ATOM 738 C CA . GLN A 1 89 ? 5.308 -4.389 1.729 1.00 95.94 89 GLN A CA 1
ATOM 739 C C . GLN A 1 89 ? 5.843 -4.595 0.305 1.00 95.94 89 GLN A C 1
ATOM 741 O O . GLN A 1 89 ? 5.507 -5.580 -0.363 1.00 95.94 89 GLN A O 1
ATOM 746 N N . LEU A 1 90 ? 6.738 -3.713 -0.137 1.00 93.88 90 LEU A N 1
ATOM 747 C CA . LEU A 1 90 ? 7.507 -3.869 -1.369 1.00 93.88 90 LEU A CA 1
ATOM 748 C C . LEU A 1 90 ? 8.456 -5.067 -1.260 1.00 93.88 90 LEU A C 1
ATOM 750 O O . LEU A 1 90 ? 9.222 -5.185 -0.306 1.00 93.88 90 LEU A O 1
ATOM 754 N N . GLN A 1 91 ? 8.407 -5.962 -2.240 1.00 89.75 91 GLN A N 1
ATOM 755 C CA . GLN A 1 91 ? 9.231 -7.167 -2.273 1.00 89.75 91 GLN A CA 1
ATOM 756 C C . GLN A 1 91 ? 10.559 -6.899 -2.995 1.00 89.75 91 GLN A C 1
ATOM 758 O O . GLN A 1 91 ? 10.590 -6.230 -4.025 1.00 89.75 91 GLN A O 1
ATOM 763 N N . LYS A 1 92 ? 11.652 -7.476 -2.481 1.00 73.81 92 LYS A N 1
ATOM 764 C CA . LYS A 1 92 ? 13.021 -7.282 -2.991 1.00 73.81 92 LYS A CA 1
ATOM 765 C C . LYS A 1 92 ? 13.281 -7.867 -4.380 1.00 73.81 92 LYS A C 1
ATOM 767 O O . LYS A 1 92 ? 14.181 -7.414 -5.080 1.00 73.81 92 LYS A O 1
ATOM 772 N N . ASN A 1 93 ? 12.511 -8.875 -4.779 1.00 66.44 93 ASN A N 1
ATOM 773 C CA . ASN A 1 93 ? 12.713 -9.572 -6.044 1.00 66.44 93 ASN A CA 1
ATOM 774 C C . ASN A 1 93 ? 11.713 -9.088 -7.098 1.00 66.44 93 ASN A C 1
ATOM 776 O O . ASN A 1 93 ? 10.515 -8.994 -6.815 1.00 66.44 93 ASN A O 1
ATOM 780 N N . LYS A 1 94 ? 12.201 -8.870 -8.329 1.00 62.12 94 LYS A N 1
ATOM 781 C CA . LYS A 1 94 ? 11.340 -8.714 -9.510 1.00 62.12 94 LYS A CA 1
ATOM 782 C C . LYS A 1 94 ? 10.430 -9.939 -9.626 1.00 62.12 94 LYS A C 1
ATOM 784 O O . LYS A 1 94 ? 10.829 -11.066 -9.327 1.00 62.12 94 LYS A O 1
ATOM 789 N N . VAL A 1 95 ? 9.180 -9.715 -10.009 1.00 61.41 95 VAL A N 1
ATOM 790 C CA . VAL A 1 95 ? 8.146 -10.752 -9.974 1.00 61.41 95 VAL A CA 1
ATOM 791 C C . VAL A 1 95 ? 8.262 -11.620 -11.220 1.00 61.41 95 VAL A C 1
ATOM 793 O O . VAL A 1 95 ? 8.178 -11.105 -12.331 1.00 61.41 95 VAL A O 1
ATOM 796 N N . SER A 1 96 ? 8.342 -12.946 -11.065 1.00 47.91 96 SER A N 1
ATOM 797 C CA . SER A 1 96 ? 7.981 -13.849 -12.163 1.00 47.91 96 SER A CA 1
ATOM 798 C C . SER A 1 96 ? 6.455 -13.884 -12.254 1.00 47.91 96 SER A C 1
ATOM 800 O O . SER A 1 96 ? 5.779 -14.656 -11.570 1.00 47.91 96 SER A O 1
ATOM 802 N N . SER A 1 97 ? 5.894 -12.972 -13.028 1.00 49.59 97 SER A N 1
ATOM 803 C CA . SER A 1 97 ? 4.464 -12.890 -13.289 1.00 49.59 97 SER A CA 1
ATOM 804 C C . SER A 1 97 ? 4.233 -13.151 -14.777 1.00 49.59 97 SER A C 1
ATOM 806 O O . SER A 1 97 ? 5.061 -12.793 -15.609 1.00 49.59 97 SER A O 1
ATOM 808 N N . ASN A 1 98 ? 3.093 -13.754 -15.129 1.00 49.91 98 ASN A N 1
ATOM 809 C CA . ASN A 1 98 ? 2.666 -13.892 -16.532 1.00 49.91 98 ASN A CA 1
ATOM 810 C C . ASN A 1 98 ? 2.392 -12.524 -17.201 1.00 49.91 98 ASN A C 1
ATOM 812 O O . ASN A 1 98 ? 2.114 -12.458 -18.395 1.00 49.91 98 ASN A O 1
ATOM 816 N N . VAL A 1 99 ? 2.433 -11.445 -16.415 1.00 56.12 99 VAL A N 1
ATOM 817 C CA . VAL A 1 99 ? 2.410 -10.036 -16.814 1.00 56.12 99 VAL A CA 1
ATOM 818 C C . VAL A 1 99 ? 3.790 -9.436 -16.504 1.00 56.12 99 VAL A C 1
ATOM 820 O O . VAL A 1 99 ? 4.289 -9.685 -15.402 1.00 56.12 99 VAL A O 1
ATOM 823 N N . PRO A 1 100 ? 4.402 -8.649 -17.404 1.00 64.06 100 PRO A N 1
ATOM 824 C CA . PRO A 1 100 ? 5.708 -8.028 -17.178 1.00 64.06 100 PRO A CA 1
ATOM 825 C C . PRO A 1 100 ? 5.635 -6.959 -16.073 1.00 64.06 100 PRO A C 1
ATOM 827 O O . PRO A 1 100 ? 5.519 -5.771 -16.342 1.00 64.06 100 PRO A O 1
ATOM 830 N N . ALA A 1 101 ? 5.679 -7.384 -14.810 1.00 67.69 101 ALA A N 1
ATOM 831 C CA . ALA A 1 101 ? 5.745 -6.514 -13.642 1.00 67.69 101 ALA A CA 1
ATOM 832 C C . ALA A 1 101 ? 7.196 -6.415 -13.156 1.00 67.69 101 ALA A C 1
ATOM 834 O O . ALA A 1 101 ? 7.854 -7.425 -12.906 1.00 67.69 101 ALA A O 1
ATOM 835 N N . ALA A 1 102 ? 7.677 -5.188 -12.989 1.00 75.94 102 ALA A N 1
ATOM 836 C CA . ALA A 1 102 ? 8.992 -4.896 -12.445 1.00 75.94 102 ALA A CA 1
ATOM 837 C C . ALA A 1 102 ? 9.037 -5.126 -10.926 1.00 75.94 102 ALA A C 1
ATOM 839 O O . ALA A 1 102 ? 10.014 -5.677 -10.427 1.00 75.94 102 ALA A O 1
ATOM 840 N N . TYR A 1 103 ? 7.972 -4.780 -10.193 1.00 86.00 103 TYR A N 1
ATOM 841 C CA . TYR A 1 103 ? 7.931 -4.900 -8.729 1.00 86.00 103 TYR A CA 1
ATOM 842 C C . TYR A 1 103 ? 6.573 -5.404 -8.227 1.00 86.00 103 TYR A C 1
ATOM 844 O O . TYR A 1 103 ? 5.547 -5.227 -8.886 1.00 86.00 103 TYR A O 1
ATOM 852 N N . ARG A 1 104 ? 6.562 -6.014 -7.034 1.00 90.12 104 ARG A N 1
ATOM 853 C CA . ARG A 1 104 ? 5.342 -6.371 -6.290 1.00 90.12 104 ARG A CA 1
ATOM 854 C C . ARG A 1 104 ? 5.338 -5.698 -4.934 1.00 90.12 104 ARG A C 1
ATOM 856 O O . ARG A 1 104 ? 6.304 -5.791 -4.181 1.00 90.12 104 ARG A O 1
ATOM 863 N N . ILE A 1 105 ? 4.199 -5.118 -4.609 1.00 93.38 105 ILE A N 1
ATOM 864 C CA . ILE A 1 105 ? 3.836 -4.643 -3.287 1.00 93.38 105 ILE A CA 1
ATOM 865 C C . ILE A 1 105 ? 2.817 -5.640 -2.756 1.00 93.38 105 ILE A C 1
ATOM 867 O O . ILE A 1 105 ? 1.682 -5.715 -3.226 1.00 93.38 105 ILE A O 1
ATOM 871 N N . ARG A 1 106 ? 3.257 -6.449 -1.798 1.00 93.25 106 ARG A N 1
ATOM 872 C CA . ARG A 1 106 ? 2.393 -7.403 -1.120 1.00 93.25 106 ARG A CA 1
ATOM 873 C C . ARG A 1 106 ? 1.413 -6.642 -0.242 1.00 93.25 106 ARG A C 1
ATOM 875 O O . ARG A 1 106 ? 1.844 -5.798 0.549 1.00 93.25 106 ARG A O 1
ATOM 882 N N . ILE A 1 107 ? 0.131 -6.968 -0.360 1.00 93.94 107 ILE A N 1
ATOM 883 C CA . ILE A 1 107 ? -0.923 -6.366 0.448 1.00 93.94 107 ILE A CA 1
ATOM 884 C C . ILE A 1 107 ? -1.489 -7.416 1.400 1.00 93.94 107 ILE A C 1
ATOM 886 O O . ILE A 1 107 ? -2.015 -8.455 1.008 1.00 93.94 107 ILE A O 1
ATOM 890 N N . GLY A 1 108 ? -1.313 -7.162 2.694 1.00 92.12 108 GLY A N 1
ATOM 891 C CA . GLY A 1 108 ? -1.705 -8.062 3.773 1.00 92.12 108 GLY A CA 1
ATOM 892 C C . GLY A 1 108 ? -2.881 -7.545 4.599 1.00 92.12 108 GLY A C 1
ATOM 893 O O . GLY A 1 108 ? -3.487 -6.511 4.317 1.00 92.12 108 GLY A O 1
ATOM 894 N N . GLY A 1 109 ? -3.187 -8.272 5.675 1.00 92.31 109 GLY A N 1
ATOM 895 C CA . GLY A 1 109 ? -4.188 -7.879 6.667 1.00 92.31 109 GLY A CA 1
ATOM 896 C C . GLY A 1 109 ? -5.570 -8.506 6.472 1.00 92.31 109 GLY A C 1
ATOM 897 O O . GLY A 1 109 ? -5.796 -9.383 5.637 1.00 92.31 109 GLY A O 1
ATOM 898 N N . LYS A 1 110 ? -6.518 -8.079 7.312 1.00 91.00 110 LYS A N 1
ATOM 899 C CA . LYS A 1 110 ? -7.868 -8.666 7.379 1.00 91.00 110 LYS A CA 1
ATOM 900 C C . LYS A 1 110 ? -8.742 -8.395 6.160 1.00 91.00 110 LYS A C 1
ATOM 902 O O . LYS A 1 110 ? -9.699 -9.139 5.957 1.00 91.00 110 LYS A O 1
ATOM 907 N N . LEU A 1 111 ? -8.462 -7.343 5.391 1.00 87.25 111 LEU A N 1
ATOM 908 C CA . LEU A 1 111 ? -9.279 -6.995 4.227 1.00 87.25 111 LEU A CA 1
ATOM 909 C C . LEU A 1 111 ? -9.041 -7.900 3.014 1.00 87.25 111 LEU A C 1
ATOM 911 O O . LEU A 1 111 ? -9.874 -7.868 2.115 1.00 87.25 111 LEU A O 1
ATOM 915 N N . GLN A 1 112 ? -7.965 -8.703 3.009 1.00 86.69 112 GLN A N 1
ATOM 916 C CA . GLN A 1 112 ? -7.624 -9.627 1.915 1.00 86.69 112 GLN A CA 1
ATOM 917 C C . GLN A 1 112 ? -7.673 -8.952 0.529 1.00 86.69 112 GLN A C 1
ATOM 919 O O . GLN A 1 112 ? -8.249 -9.487 -0.418 1.00 86.69 112 GLN A O 1
ATOM 924 N N . LEU A 1 113 ? -7.117 -7.741 0.445 1.00 89.06 113 LEU A N 1
ATOM 925 C CA . LEU A 1 113 ? -7.057 -6.957 -0.788 1.00 89.06 113 LEU A CA 1
ATOM 926 C C . LEU A 1 113 ? -6.036 -7.574 -1.761 1.00 89.06 113 LEU A C 1
ATOM 928 O O . LEU A 1 113 ? -5.090 -8.213 -1.296 1.00 89.06 113 LEU A O 1
ATOM 932 N N . PRO A 1 114 ? -6.204 -7.392 -3.083 1.00 89.12 114 PRO A N 1
ATOM 933 C CA . PRO A 1 114 ? -5.215 -7.829 -4.062 1.00 89.12 114 PRO A CA 1
ATOM 934 C C . PRO A 1 114 ? -3.852 -7.175 -3.816 1.00 89.12 114 PRO A C 1
ATOM 936 O O . PRO A 1 114 ? -3.787 -6.013 -3.424 1.00 89.12 114 PRO A O 1
ATOM 939 N N . ASP A 1 115 ? -2.773 -7.901 -4.103 1.00 91.50 115 ASP A N 1
ATOM 940 C CA . ASP A 1 115 ? -1.430 -7.330 -4.214 1.00 91.50 115 ASP A CA 1
ATOM 941 C C . ASP A 1 115 ? -1.402 -6.255 -5.308 1.00 91.50 115 ASP A C 1
ATOM 943 O O . ASP A 1 115 ? -2.141 -6.315 -6.293 1.00 91.50 115 ASP A O 1
ATOM 947 N N . MET A 1 116 ? -0.491 -5.298 -5.169 1.00 91.50 116 MET A N 1
ATOM 948 C CA . MET A 1 116 ? -0.255 -4.263 -6.166 1.00 91.50 116 MET A CA 1
ATOM 949 C C . MET A 1 116 ? 1.025 -4.600 -6.934 1.00 91.50 116 MET A C 1
ATOM 951 O O . MET A 1 116 ? 2.042 -4.994 -6.361 1.00 91.50 116 MET A O 1
ATOM 955 N N . LEU A 1 117 ? 0.976 -4.474 -8.251 1.00 89.38 117 LEU A N 1
ATOM 956 C CA . LEU A 1 117 ? 2.097 -4.692 -9.153 1.00 89.38 117 LEU A CA 1
ATOM 957 C C . LEU A 1 117 ? 2.513 -3.364 -9.765 1.00 89.38 117 LEU A C 1
ATOM 959 O O . LEU A 1 117 ? 1.676 -2.503 -10.027 1.00 89.38 117 LEU A O 1
ATOM 963 N N . VAL A 1 118 ? 3.811 -3.225 -10.008 1.00 87.06 118 VAL A N 1
ATOM 964 C CA . VAL A 1 118 ? 4.382 -2.093 -10.731 1.00 87.06 118 VAL A CA 1
ATOM 965 C C . VAL A 1 118 ? 4.932 -2.603 -12.044 1.00 87.06 118 VAL A C 1
ATOM 967 O O . VAL A 1 118 ? 5.746 -3.525 -12.046 1.00 87.06 118 VAL A O 1
ATOM 970 N N . GLN A 1 119 ? 4.523 -2.005 -13.153 1.00 82.44 119 GLN A N 1
ATOM 971 C CA . GLN A 1 119 ? 5.091 -2.280 -14.468 1.00 82.44 119 GLN A CA 1
ATOM 972 C C . GLN A 1 119 ? 5.743 -1.020 -15.022 1.00 82.44 119 GLN A C 1
ATOM 974 O O . GLN A 1 119 ? 5.226 0.080 -14.858 1.00 82.44 119 GLN A O 1
ATOM 979 N N . THR A 1 120 ? 6.878 -1.207 -15.686 1.00 74.88 120 THR A N 1
ATOM 980 C CA . THR A 1 120 ? 7.605 -0.183 -16.436 1.00 74.88 120 THR A CA 1
ATOM 981 C C . THR A 1 120 ? 7.356 -0.390 -17.927 1.00 74.88 120 THR A C 1
ATOM 983 O O . THR A 1 120 ? 7.322 -1.532 -18.386 1.00 74.88 120 THR A O 1
ATOM 986 N N . ASN A 1 121 ? 7.169 0.683 -18.692 1.00 69.56 121 ASN A N 1
ATOM 987 C CA . ASN A 1 121 ? 7.119 0.619 -20.153 1.00 69.56 121 ASN A CA 1
ATOM 988 C C . ASN A 1 121 ? 8.452 1.043 -20.790 1.00 69.56 121 ASN A C 1
ATOM 990 O O . ASN A 1 121 ? 9.308 1.632 -20.130 1.00 69.56 121 ASN A O 1
ATOM 994 N N . ASP A 1 122 ? 8.585 0.790 -22.092 1.00 68.44 122 ASP A N 1
ATOM 995 C CA . ASP A 1 122 ? 9.795 1.088 -22.876 1.00 68.44 122 ASP A CA 1
ATOM 996 C C . ASP A 1 122 ? 10.142 2.589 -22.913 1.00 68.44 122 ASP A C 1
ATOM 998 O O . ASP A 1 122 ? 11.288 2.967 -23.141 1.00 68.44 122 ASP A O 1
ATOM 1002 N N . ASN A 1 123 ? 9.162 3.455 -22.630 1.00 65.94 123 ASN A N 1
ATOM 1003 C CA . ASN A 1 123 ? 9.328 4.909 -22.571 1.00 65.94 123 ASN A CA 1
ATOM 1004 C C . ASN A 1 123 ? 9.833 5.407 -21.203 1.00 65.94 123 ASN A C 1
ATOM 1006 O O . ASN A 1 123 ? 9.858 6.616 -20.977 1.00 65.94 123 ASN A O 1
ATOM 1010 N N . GLY A 1 124 ? 10.182 4.515 -20.270 1.00 66.94 124 GLY A N 1
ATOM 1011 C CA . GLY A 1 124 ? 10.646 4.910 -18.939 1.00 66.94 124 GLY A CA 1
ATOM 1012 C C . GLY A 1 124 ? 9.545 5.530 -18.070 1.00 66.94 124 GLY A C 1
ATOM 1013 O O . GLY A 1 124 ? 9.788 6.462 -17.303 1.00 66.94 124 GLY A O 1
ATOM 1014 N N . ASN A 1 125 ? 8.313 5.041 -18.190 1.00 75.75 125 ASN A N 1
ATOM 1015 C CA . ASN A 1 125 ? 7.245 5.341 -17.241 1.00 75.75 125 ASN A CA 1
ATOM 1016 C C . ASN A 1 125 ? 6.904 4.077 -16.461 1.00 75.75 125 ASN A C 1
ATOM 1018 O O . ASN A 1 125 ? 6.922 2.982 -17.027 1.00 75.75 125 ASN A O 1
ATOM 1022 N N . TYR A 1 126 ? 6.537 4.230 -15.191 1.00 79.88 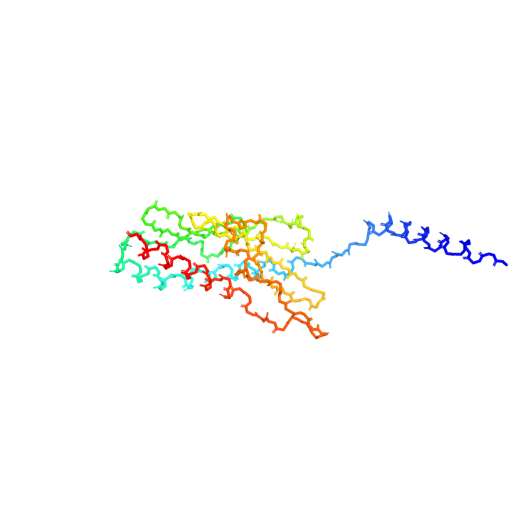126 TYR A N 1
ATOM 1023 C CA . TYR A 1 126 ? 6.000 3.141 -14.386 1.00 79.88 126 TYR A CA 1
ATOM 1024 C C . TYR A 1 126 ? 4.572 3.435 -13.942 1.00 79.88 126 TYR A C 1
ATOM 1026 O O . TYR A 1 126 ? 4.143 4.587 -13.869 1.00 79.88 126 TYR A O 1
ATOM 1034 N N . TYR A 1 127 ? 3.819 2.376 -13.680 1.00 85.06 127 TYR A N 1
ATOM 1035 C CA . TYR A 1 127 ? 2.441 2.464 -13.223 1.00 85.06 127 TYR A CA 1
ATOM 1036 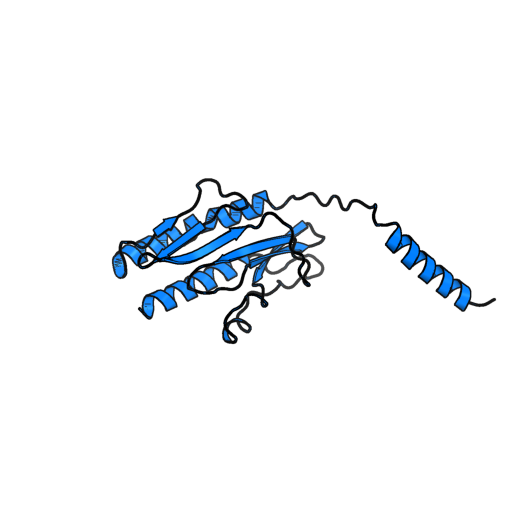C C . TYR A 1 127 ? 2.077 1.281 -12.336 1.00 85.06 127 TYR A C 1
ATOM 1038 O O . TYR A 1 127 ? 2.664 0.201 -12.425 1.00 85.06 127 TYR A O 1
ATOM 1046 N N . TYR A 1 128 ? 1.067 1.509 -11.503 1.00 89.12 128 TYR A N 1
ATOM 1047 C CA . TYR A 1 128 ? 0.541 0.551 -10.542 1.00 89.12 128 TYR A CA 1
ATOM 1048 C C . TYR A 1 128 ? -0.720 -0.122 -11.084 1.00 89.12 128 TYR A C 1
ATOM 1050 O O . TYR A 1 128 ? -1.465 0.485 -11.848 1.00 89.12 128 TYR A O 1
ATOM 1058 N N . PHE A 1 129 ? -0.970 -1.365 -10.695 1.00 88.12 129 PHE A N 1
ATOM 1059 C CA . PHE A 1 129 ? -2.225 -2.070 -10.961 1.00 88.12 129 PHE A CA 1
ATOM 1060 C C . PHE A 1 129 ? -2.419 -3.198 -9.943 1.00 88.12 129 PHE A C 1
ATOM 1062 O O . PHE A 1 129 ? -1.472 -3.606 -9.272 1.00 88.12 129 PHE A O 1
ATOM 1069 N N . GLU A 1 130 ? -3.639 -3.705 -9.804 1.00 89.06 130 GLU A N 1
ATOM 1070 C CA . GLU A 1 130 ? -3.945 -4.806 -8.887 1.00 89.06 130 GLU A CA 1
ATOM 1071 C C . GLU A 1 130 ? -3.717 -6.178 -9.549 1.00 89.06 130 GLU A C 1
ATOM 1073 O O . GLU A 1 130 ? -4.141 -6.442 -10.680 1.00 89.06 130 GLU A O 1
ATOM 1078 N N . ASP A 1 131 ? -3.077 -7.093 -8.818 1.00 86.19 131 ASP A N 1
ATOM 1079 C CA . ASP A 1 131 ? -2.880 -8.477 -9.239 1.00 86.19 131 ASP A CA 1
ATOM 1080 C C . ASP A 1 131 ? -4.178 -9.274 -9.070 1.00 86.19 131 ASP A C 1
ATOM 1082 O O . ASP A 1 131 ? -4.536 -9.734 -7.983 1.00 86.19 131 ASP A O 1
ATOM 1086 N N . LYS A 1 132 ? -4.875 -9.519 -10.181 1.00 77.25 132 LYS A N 1
ATOM 1087 C CA . LYS A 1 132 ? -6.109 -10.320 -10.195 1.00 77.25 132 LYS A CA 1
ATOM 1088 C C . LYS A 1 132 ? -5.967 -11.719 -9.584 1.00 77.25 132 LYS A C 1
ATOM 1090 O O . LYS A 1 132 ? -6.975 -12.312 -9.204 1.00 77.25 132 LYS A O 1
ATOM 1095 N N . HIS A 1 133 ? -4.754 -12.274 -9.529 1.00 75.50 133 HIS A N 1
ATOM 1096 C CA . HIS A 1 133 ? -4.507 -13.631 -9.039 1.00 75.50 133 HIS A CA 1
ATOM 1097 C C . HIS A 1 133 ? -4.408 -13.720 -7.516 1.00 75.50 133 HIS A C 1
ATOM 1099 O O . HIS A 1 133 ? -4.523 -14.816 -6.969 1.00 75.50 133 HIS A O 1
ATOM 1105 N N . THR A 1 134 ? -4.217 -12.592 -6.835 1.00 71.12 134 THR A N 1
ATOM 1106 C CA . THR A 1 134 ? -4.153 -12.518 -5.366 1.00 71.12 134 THR A CA 1
ATOM 1107 C C . THR A 1 134 ? -5.462 -12.019 -4.753 1.00 71.12 134 THR A C 1
ATOM 1109 O O . THR A 1 134 ? -5.612 -11.997 -3.535 1.00 71.12 134 THR A O 1
ATOM 1112 N N . SER A 1 135 ? -6.446 -11.683 -5.592 1.00 68.88 135 SER A N 1
ATOM 1113 C CA . SER A 1 135 ? -7.792 -11.313 -5.166 1.00 68.88 135 SER A CA 1
ATOM 1114 C C . SER A 1 135 ? -8.530 -12.502 -4.533 1.00 68.88 135 SER A C 1
ATOM 1116 O O . SER A 1 135 ? -8.749 -13.532 -5.176 1.00 68.88 135 SER A O 1
ATOM 1118 N N . ALA A 1 136 ? -8.934 -12.355 -3.267 1.00 63.75 136 ALA A N 1
ATOM 1119 C CA . ALA A 1 136 ? -9.603 -13.408 -2.500 1.00 63.75 136 ALA A CA 1
ATOM 1120 C C . ALA A 1 136 ? -11.120 -13.518 -2.762 1.00 63.75 136 ALA A C 1
ATOM 1122 O O . ALA A 1 136 ? -11.721 -14.538 -2.423 1.00 63.75 136 ALA A O 1
ATOM 1123 N N . ALA A 1 137 ? -11.755 -12.500 -3.355 1.00 58.91 137 ALA A N 1
ATOM 1124 C CA . ALA A 1 137 ? -13.201 -12.460 -3.572 1.00 58.91 137 ALA A CA 1
ATOM 1125 C C . ALA A 1 137 ? -13.552 -12.324 -5.061 1.00 58.91 137 ALA A C 1
ATOM 1127 O O . ALA A 1 137 ? -13.023 -11.465 -5.758 1.00 58.91 137 ALA A O 1
ATOM 1128 N N . ASP A 1 138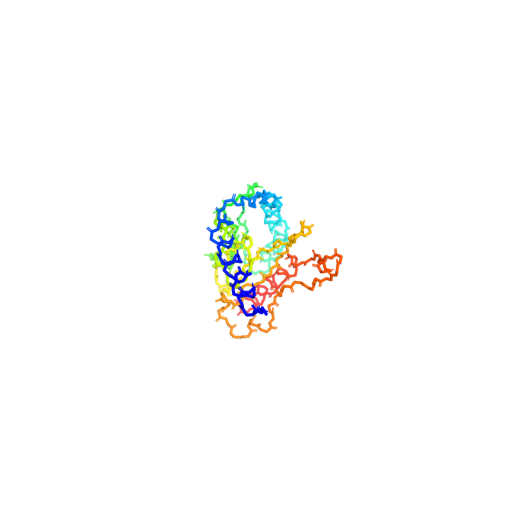 ? -14.502 -13.125 -5.553 1.00 55.34 138 ASP A N 1
ATOM 1129 C CA . ASP A 1 138 ? -14.945 -13.055 -6.956 1.00 55.34 138 ASP A CA 1
ATOM 1130 C C . ASP A 1 138 ? -15.537 -11.687 -7.330 1.00 55.34 138 ASP A C 1
ATOM 1132 O O . ASP A 1 138 ? -15.366 -11.242 -8.459 1.00 55.34 138 ASP A O 1
ATOM 1136 N N . THR A 1 139 ? -16.143 -10.969 -6.377 1.00 55.22 139 THR A N 1
ATOM 1137 C CA . THR A 1 139 ? -16.626 -9.589 -6.575 1.00 55.22 139 THR A CA 1
ATOM 1138 C C . THR A 1 139 ? -15.511 -8.570 -6.785 1.00 55.22 139 THR A C 1
ATOM 1140 O O . THR A 1 139 ? -15.777 -7.465 -7.245 1.00 55.22 139 THR A O 1
ATOM 1143 N N . ASP A 1 140 ? -14.279 -8.903 -6.406 1.00 55.53 140 ASP A N 1
ATOM 1144 C CA . ASP A 1 140 ? -13.153 -7.975 -6.460 1.00 55.53 140 ASP A CA 1
ATOM 1145 C C . ASP A 1 140 ? -12.432 -8.038 -7.807 1.00 55.53 140 ASP A C 1
ATOM 1147 O O . ASP A 1 140 ? -11.693 -7.111 -8.117 1.00 55.53 140 ASP A O 1
ATOM 1151 N N . LYS A 1 141 ? -12.693 -9.073 -8.621 1.00 59.31 141 LYS A N 1
ATOM 1152 C CA . LYS A 1 141 ? -12.105 -9.260 -9.957 1.00 59.31 141 LYS A CA 1
ATOM 1153 C C . LYS A 1 141 ? -12.661 -8.295 -11.009 1.00 59.31 141 LYS A C 1
ATOM 1155 O O . LYS A 1 141 ? -11.933 -7.955 -11.937 1.00 59.31 141 LYS A O 1
ATOM 1160 N N . ASP A 1 142 ? -13.904 -7.841 -10.841 1.00 58.06 142 ASP A N 1
ATOM 1161 C CA . ASP A 1 142 ? -14.577 -6.916 -11.769 1.00 58.06 142 ASP A CA 1
ATOM 1162 C C . ASP A 1 142 ? -14.277 -5.433 -11.473 1.00 58.06 142 ASP A C 1
ATOM 1164 O O . ASP A 1 142 ? -14.548 -4.570 -12.303 1.00 58.06 142 ASP A O 1
ATOM 1168 N N . ASP A 1 143 ? -13.706 -5.133 -10.301 1.00 70.31 143 ASP A N 1
ATOM 1169 C CA . ASP A 1 143 ? -13.409 -3.773 -9.813 1.00 70.31 143 ASP A CA 1
ATOM 1170 C C . ASP A 1 143 ? -11.896 -3.556 -9.634 1.00 70.31 143 ASP A C 1
ATOM 1172 O O . ASP A 1 143 ? -11.463 -2.756 -8.808 1.00 70.31 143 ASP A O 1
ATOM 1176 N N . LEU A 1 144 ? -11.060 -4.331 -10.332 1.00 79.25 144 LEU A N 1
ATOM 1177 C CA . LEU A 1 144 ? -9.606 -4.189 -10.257 1.00 79.25 144 LEU A CA 1
ATOM 1178 C C . LEU A 1 144 ? -9.142 -2.937 -10.995 1.00 79.25 144 LEU A C 1
ATOM 1180 O O . LEU A 1 144 ? -9.531 -2.687 -12.137 1.00 79.25 144 LEU A O 1
ATOM 1184 N N . VAL A 1 145 ? -8.232 -2.202 -10.369 1.00 79.12 145 VAL A N 1
ATOM 1185 C CA . VAL A 1 145 ? -7.429 -1.194 -11.046 1.00 79.12 145 VAL A CA 1
ATOM 1186 C C . VAL A 1 145 ? -6.505 -1.923 -12.018 1.00 79.12 145 VAL A C 1
ATOM 1188 O O . VAL A 1 145 ? -5.563 -2.606 -11.617 1.00 79.12 145 VAL A O 1
ATOM 1191 N N . GLY A 1 146 ? -6.848 -1.852 -13.301 1.00 78.81 146 GLY A N 1
ATOM 1192 C CA . GLY A 1 146 ? -6.149 -2.554 -14.369 1.00 78.81 146 GLY A CA 1
ATOM 1193 C C . GLY A 1 146 ? -4.899 -1.832 -14.864 1.00 78.81 146 GLY A C 1
ATOM 1194 O O . GLY A 1 146 ? -4.570 -0.726 -14.445 1.00 78.81 146 GLY A O 1
ATOM 1195 N N . ILE A 1 147 ? -4.224 -2.471 -15.820 1.00 75.75 147 ILE A N 1
ATOM 1196 C CA . ILE A 1 147 ? -3.124 -1.858 -16.568 1.00 75.75 147 ILE A CA 1
ATOM 1197 C C . ILE A 1 147 ? -3.680 -0.639 -17.327 1.00 75.75 147 ILE A C 1
ATOM 1199 O O . ILE A 1 147 ? -4.661 -0.792 -18.063 1.00 75.75 147 ILE A O 1
ATOM 1203 N N . PRO A 1 148 ? -3.088 0.558 -17.167 1.00 70.25 148 PRO A N 1
ATOM 1204 C CA . PRO A 1 148 ? -3.537 1.752 -17.858 1.00 70.25 148 PRO A CA 1
ATOM 1205 C C . PRO A 1 148 ? -3.408 1.593 -19.371 1.00 70.25 148 PRO A C 1
ATOM 1207 O O . PRO A 1 148 ? -2.504 0.925 -19.879 1.00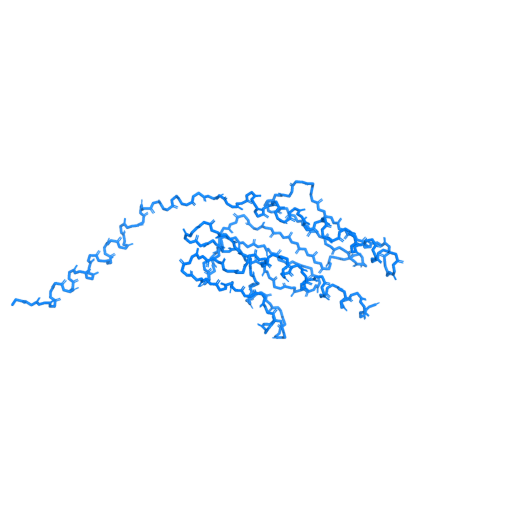 70.25 148 PRO A O 1
ATOM 1210 N N . TYR A 1 149 ? -4.295 2.268 -20.101 1.00 66.56 149 TYR A N 1
ATOM 1211 C CA . TYR A 1 149 ? -4.198 2.337 -21.552 1.00 66.56 149 TYR A CA 1
ATOM 1212 C C . TYR A 1 149 ? -2.892 3.027 -21.974 1.00 66.56 149 TYR A C 1
ATOM 1214 O O . TYR A 1 149 ? -2.546 4.103 -21.472 1.00 66.56 149 TYR A O 1
ATOM 1222 N N . GLN A 1 150 ? -2.187 2.389 -22.906 1.00 66.31 150 GLN A N 1
ATOM 1223 C CA . GLN A 1 150 ? -0.986 2.916 -23.539 1.00 66.31 150 GLN A CA 1
ATOM 1224 C C . GLN A 1 150 ? -1.339 3.357 -24.959 1.00 66.31 150 GLN A C 1
ATOM 1226 O O . GLN A 1 150 ? -1.859 2.559 -25.743 1.00 66.31 150 GLN A O 1
ATOM 1231 N N . ASP A 1 151 ? -1.075 4.618 -25.286 1.00 61.06 151 ASP A N 1
ATOM 1232 C CA . ASP A 1 151 ? -1.115 5.101 -26.661 1.00 61.06 151 ASP A CA 1
ATOM 1233 C C . ASP A 1 151 ? 0.298 5.156 -27.260 1.00 61.06 151 ASP A C 1
ATOM 1235 O O . ASP A 1 151 ? 1.264 4.653 -26.686 1.00 61.06 151 ASP A O 1
ATOM 1239 N N . LYS A 1 152 ? 0.419 5.719 -28.465 1.00 57.38 152 LYS A N 1
ATOM 1240 C CA . LYS A 1 152 ? 1.707 5.811 -29.164 1.00 57.38 152 LYS A CA 1
ATOM 1241 C C . LYS A 1 152 ? 2.719 6.720 -28.454 1.00 57.38 152 LYS A C 1
ATOM 1243 O O . LYS A 1 152 ? 3.908 6.576 -28.724 1.00 57.38 152 LYS A O 1
ATOM 1248 N N . ASP A 1 153 ? 2.259 7.616 -27.582 1.00 60.88 153 ASP A N 1
ATOM 1249 C CA . ASP A 1 153 ? 3.071 8.604 -26.873 1.00 60.88 153 ASP A CA 1
ATOM 1250 C C . ASP A 1 153 ? 3.397 8.154 -25.431 1.00 60.88 153 ASP A C 1
ATOM 1252 O O . ASP A 1 153 ? 4.344 8.653 -24.820 1.00 60.88 153 ASP A O 1
ATOM 1256 N N . GLY A 1 154 ? 2.683 7.159 -24.888 1.00 62.84 154 GLY A N 1
ATOM 1257 C CA . GLY A 1 154 ? 2.995 6.523 -23.608 1.00 62.84 154 GLY A CA 1
ATOM 1258 C C . GLY A 1 154 ? 1.760 6.134 -22.796 1.00 62.84 154 GLY A C 1
ATOM 1259 O O . GLY A 1 154 ? 0.713 5.782 -23.330 1.00 62.84 154 GLY A O 1
ATOM 1260 N N . VAL A 1 155 ? 1.895 6.138 -21.467 1.00 63.09 155 VAL A N 1
ATOM 1261 C CA . VAL A 1 155 ? 0.789 5.839 -20.541 1.00 63.09 155 VAL A CA 1
ATOM 1262 C C . VAL A 1 155 ? -0.103 7.072 -20.409 1.00 63.09 155 VAL A C 1
ATOM 1264 O O . VAL A 1 155 ? 0.366 8.130 -20.000 1.00 63.09 155 VAL A O 1
ATOM 1267 N N . VAL A 1 156 ? -1.393 6.926 -20.720 1.00 58.47 156 VAL A N 1
ATOM 1268 C CA . VAL A 1 156 ? -2.358 8.044 -20.712 1.00 58.47 156 VAL A CA 1
ATOM 1269 C C . VAL A 1 156 ? -2.974 8.265 -19.326 1.00 58.47 156 VAL A C 1
ATOM 1271 O O . VAL A 1 156 ? -3.323 9.387 -18.961 1.00 58.47 156 VAL A O 1
ATOM 1274 N N . GLU A 1 157 ? -3.095 7.211 -18.515 1.00 61.56 157 GLU A N 1
ATOM 1275 C CA . GLU A 1 157 ? -3.632 7.316 -17.156 1.00 61.56 157 GLU A CA 1
ATOM 1276 C C . GLU A 1 157 ? -2.505 7.396 -16.118 1.00 61.56 157 GLU A C 1
ATOM 1278 O O . GLU A 1 157 ? -1.947 6.377 -15.714 1.00 61.56 157 GLU A O 1
ATOM 1283 N N . SER A 1 158 ? -2.194 8.609 -15.659 1.00 59.69 158 SER A N 1
ATOM 1284 C CA . SER A 1 158 ? -1.031 8.881 -14.804 1.00 59.69 158 SER A CA 1
ATOM 1285 C C . SER A 1 158 ? -1.220 8.603 -13.309 1.00 59.69 158 SER A C 1
ATOM 1287 O O . SER A 1 158 ? -0.234 8.617 -12.581 1.00 59.69 158 SER A O 1
ATOM 1289 N N . ASN A 1 159 ? -2.445 8.346 -12.828 1.00 77.06 159 ASN A N 1
ATOM 1290 C CA . ASN A 1 159 ? -2.720 8.288 -11.386 1.00 77.06 159 ASN A CA 1
ATOM 1291 C C . ASN A 1 159 ? -3.240 6.933 -10.872 1.00 77.06 159 ASN A C 1
ATOM 1293 O O . ASN A 1 159 ? -4.219 6.863 -10.130 1.00 77.06 159 ASN A O 1
ATOM 1297 N N . GLN A 1 160 ? -2.625 5.829 -11.300 1.00 84.75 160 GLN A N 1
ATOM 1298 C CA . GLN A 1 160 ? -3.052 4.503 -10.836 1.00 84.75 160 GLN A CA 1
ATOM 1299 C C . GLN A 1 160 ? -2.787 4.275 -9.345 1.00 84.75 160 GLN A C 1
ATOM 1301 O O . GLN A 1 160 ? -3.559 3.572 -8.700 1.00 84.75 160 GLN A O 1
ATOM 1306 N N . PHE A 1 161 ? -1.730 4.875 -8.790 1.00 88.75 161 PHE A N 1
ATOM 1307 C CA . PHE A 1 161 ? -1.401 4.715 -7.376 1.00 88.75 161 PHE A CA 1
ATOM 1308 C C . PHE A 1 161 ? -2.534 5.221 -6.478 1.00 88.75 161 PHE A C 1
ATOM 1310 O O . PHE A 1 161 ? -3.060 4.454 -5.668 1.00 88.75 161 PHE A O 1
ATOM 1317 N N . ASP A 1 162 ? -2.994 6.457 -6.698 1.00 88.31 162 ASP A N 1
ATOM 1318 C CA . ASP A 1 162 ? -4.086 7.024 -5.907 1.00 88.31 162 ASP A CA 1
ATOM 1319 C C . ASP A 1 162 ? -5.385 6.247 -6.126 1.00 88.31 162 ASP A C 1
ATOM 1321 O O . ASP A 1 162 ? -6.083 5.967 -5.157 1.00 88.31 162 ASP A O 1
ATOM 1325 N N . LYS A 1 163 ? -5.689 5.810 -7.359 1.00 87.00 163 LYS A N 1
ATOM 1326 C CA . LYS A 1 163 ? -6.878 4.980 -7.638 1.00 87.00 163 LYS A CA 1
ATOM 1327 C C . LYS A 1 163 ? -6.893 3.698 -6.795 1.00 87.00 163 LYS A C 1
ATOM 1329 O O . LYS A 1 163 ? -7.932 3.342 -6.232 1.00 87.00 163 LYS A O 1
ATOM 1334 N N . VAL A 1 164 ? -5.755 3.006 -6.685 1.00 89.31 164 VAL A N 1
ATOM 1335 C CA . VAL A 1 164 ? -5.645 1.801 -5.846 1.00 89.31 164 VAL A CA 1
ATOM 1336 C C . VAL A 1 164 ? -5.839 2.157 -4.367 1.00 89.31 164 VAL A C 1
ATOM 1338 O O . VAL A 1 164 ? -6.625 1.508 -3.671 1.00 89.31 164 VAL A O 1
ATOM 1341 N N . LEU A 1 165 ? -5.187 3.217 -3.879 1.00 91.50 165 LEU A N 1
ATOM 1342 C CA . LEU A 1 165 ? -5.311 3.640 -2.481 1.00 91.50 165 LEU A CA 1
ATOM 1343 C C . LEU A 1 165 ? -6.732 4.105 -2.123 1.00 91.50 165 LEU A C 1
ATOM 1345 O O . LEU A 1 165 ? -7.254 3.712 -1.079 1.00 91.50 165 LEU A O 1
ATOM 1349 N N . GLU A 1 166 ? -7.403 4.866 -2.987 1.00 88.81 166 GLU A N 1
ATOM 1350 C CA . GLU A 1 166 ? -8.802 5.282 -2.824 1.00 88.81 166 GLU A CA 1
ATOM 1351 C C . GLU A 1 166 ? -9.726 4.071 -2.657 1.00 88.81 166 GLU A C 1
ATOM 1353 O O . GLU A 1 166 ? -10.575 4.035 -1.755 1.00 88.81 166 GLU A O 1
ATOM 1358 N N . LYS A 1 167 ? -9.526 3.032 -3.477 1.00 87.12 167 LYS A N 1
ATOM 1359 C CA . LYS A 1 167 ? -10.270 1.776 -3.363 1.00 87.12 167 LYS A CA 1
ATOM 1360 C C . LYS A 1 167 ? -10.016 1.099 -2.015 1.00 87.12 167 LYS A C 1
ATOM 1362 O O . LYS A 1 167 ? -10.975 0.691 -1.347 1.00 87.12 167 LYS A O 1
ATOM 1367 N N . HIS A 1 168 ? -8.761 1.008 -1.576 1.00 91.56 168 HIS A N 1
ATOM 1368 C CA . HIS A 1 168 ? -8.406 0.423 -0.279 1.00 91.56 168 HIS A CA 1
ATOM 1369 C C . HIS A 1 168 ? -9.016 1.198 0.895 1.00 91.56 168 HIS A C 1
ATOM 1371 O O . HIS A 1 168 ? -9.560 0.591 1.822 1.00 91.56 168 HIS A O 1
ATOM 1377 N N . ILE A 1 169 ? -9.001 2.531 0.841 1.00 91.06 169 ILE A N 1
ATOM 1378 C CA . ILE A 1 169 ? -9.642 3.411 1.826 1.00 91.06 169 ILE A CA 1
ATOM 1379 C C . ILE A 1 169 ? -11.155 3.167 1.860 1.00 91.06 169 ILE A C 1
ATOM 1381 O O . ILE A 1 169 ? -11.734 2.986 2.935 1.00 91.06 169 ILE A O 1
ATOM 1385 N N . GLY A 1 170 ? -11.807 3.076 0.698 1.00 86.69 170 GLY A N 1
ATOM 1386 C CA . GLY A 1 170 ? -13.229 2.746 0.609 1.00 86.69 170 GLY A CA 1
ATOM 1387 C C . GLY A 1 170 ? -13.559 1.378 1.222 1.00 86.69 170 GLY A C 1
ATOM 1388 O O . GLY A 1 170 ? -14.579 1.217 1.902 1.00 86.69 170 GLY A O 1
ATOM 1389 N N . ARG A 1 171 ? -12.684 0.383 1.037 1.00 85.94 171 ARG A N 1
ATOM 1390 C CA . ARG A 1 171 ? -12.812 -0.946 1.659 1.00 85.94 171 ARG A CA 1
ATOM 1391 C C . ARG A 1 171 ? -12.633 -0.889 3.173 1.00 85.94 171 ARG A C 1
ATOM 1393 O O . ARG A 1 171 ? -13.447 -1.480 3.887 1.00 85.94 171 ARG A O 1
ATOM 1400 N N . LEU A 1 172 ? -11.656 -0.130 3.665 1.00 89.50 172 LEU A N 1
ATOM 1401 C CA . LEU A 1 172 ? -11.456 0.101 5.094 1.00 89.50 172 LEU A CA 1
ATOM 1402 C C . LEU A 1 172 ? -12.688 0.752 5.736 1.00 89.50 172 LEU A C 1
ATOM 1404 O O . LEU A 1 172 ? -13.183 0.256 6.746 1.00 89.50 172 LEU A O 1
ATOM 1408 N N . ALA A 1 173 ? -13.244 1.797 5.118 1.00 86.81 173 ALA A N 1
ATOM 1409 C CA . ALA A 1 173 ? -14.435 2.478 5.621 1.00 86.81 173 ALA A CA 1
ATOM 1410 C C . ALA A 1 173 ? -15.641 1.527 5.733 1.00 86.81 173 ALA A C 1
ATOM 1412 O O . ALA A 1 173 ? -16.324 1.499 6.759 1.00 86.81 173 ALA A O 1
ATOM 1413 N N . ARG A 1 174 ? -15.876 0.688 4.712 1.00 84.94 174 ARG A N 1
ATOM 1414 C CA . ARG A 1 174 ? -16.939 -0.335 4.736 1.00 84.94 174 ARG A CA 1
ATOM 1415 C C . ARG A 1 174 ? -16.705 -1.392 5.814 1.00 84.94 174 ARG A C 1
ATOM 1417 O O . ARG A 1 174 ? -17.666 -1.861 6.416 1.00 84.94 174 ARG A O 1
ATOM 1424 N N . TYR A 1 175 ? -15.458 -1.794 6.039 1.00 84.25 175 TYR A N 1
ATOM 1425 C CA . TYR A 1 175 ? -15.107 -2.757 7.081 1.00 84.25 175 TYR A CA 1
ATOM 1426 C C . TYR A 1 175 ? -15.326 -2.198 8.489 1.00 84.25 175 TYR A C 1
ATOM 1428 O O . TYR A 1 175 ? -15.872 -2.905 9.336 1.00 84.25 175 TYR A O 1
ATOM 1436 N N . ILE A 1 176 ? -14.968 -0.932 8.717 1.00 83.31 176 ILE A N 1
ATOM 1437 C CA . ILE A 1 176 ? -15.205 -0.231 9.984 1.00 83.31 176 ILE A CA 1
ATOM 1438 C C . ILE A 1 176 ? -16.706 -0.049 10.218 1.00 83.31 176 ILE A C 1
ATOM 1440 O O . ILE A 1 176 ? -17.195 -0.432 11.269 1.00 83.31 176 ILE A O 1
ATOM 1444 N N . GLY A 1 177 ? -17.458 0.453 9.232 1.00 75.38 177 GLY A N 1
ATOM 1445 C CA . GLY A 1 177 ? -18.894 0.726 9.385 1.00 75.38 177 GLY A CA 1
ATOM 1446 C C . GLY A 1 177 ? -19.790 -0.512 9.537 1.00 75.38 177 GLY A C 1
ATOM 1447 O O . GLY A 1 177 ? -20.937 -0.384 9.954 1.00 75.38 177 GLY A O 1
ATOM 1448 N N . LYS A 1 178 ? -19.295 -1.711 9.198 1.00 72.69 178 LYS A N 1
ATOM 1449 C CA . LYS A 1 178 ? -19.995 -2.987 9.439 1.00 72.69 178 LYS A CA 1
ATOM 1450 C C . LYS A 1 178 ? -19.790 -3.540 10.859 1.00 72.69 178 LYS A C 1
ATOM 1452 O O . LYS A 1 178 ? -20.424 -4.541 11.191 1.00 72.69 178 LYS A O 1
ATOM 1457 N N . ARG A 1 179 ? -18.880 -2.967 11.651 1.00 55.88 179 ARG A N 1
ATOM 1458 C CA . ARG A 1 179 ? -18.457 -3.449 12.978 1.00 55.88 179 ARG A CA 1
ATOM 1459 C C . ARG A 1 179 ? -18.705 -2.418 14.070 1.00 55.88 179 ARG A C 1
ATOM 1461 O O . ARG A 1 179 ? -18.535 -2.819 15.244 1.00 55.88 179 ARG A O 1
#

Radius of gyration: 21.36 Å; chains: 1; bounding box: 44×36×76 Å

Secondary structure (DSSP, 8-state):
--HHHHHHHHHHHHHHHHTTGGG-------TTHHHHHHHHHTHHHHHHHHHHHHHHHT-TT-EEE--SS--TT--EEEEETTEEEEEEEE-SSPP--SS--SEEEEEESTT-PPPEEEEE-TTS-EEEEE-TTT--SGGGSTT---PPPB-SSSBS---HHHHHHHHHHHHHHHHHHT-